Protein AF-A0A8J2XM10-F1 (afdb_monomer_lite)

Radius of gyration: 14.47 Å; chains: 1; bounding box: 35×17×40 Å

pLDDT: mean 79.03, std 12.34, range [46.47, 94.19]

Structure (mmCIF, N/CA/C/O backbone):
data_AF-A0A8J2XM10-F1
#
_entry.id   AF-A0A8J2XM10-F1
#
loop_
_atom_site.group_PDB
_atom_site.id
_atom_site.type_symbol
_atom_site.label_atom_id
_atom_site.label_alt_id
_atom_site.label_comp_id
_atom_site.label_asym_id
_atom_site.label_entity_id
_atom_site.label_seq_id
_atom_site.pdbx_PDB_ins_code
_atom_site.Cartn_x
_atom_site.Cartn_y
_atom_site.Cartn_z
_atom_site.occupancy
_atom_site.B_iso_or_equiv
_atom_site.auth_seq_id
_atom_site.auth_comp_id
_atom_site.auth_asym_id
_atom_site.auth_atom_id
_atom_site.pdbx_PDB_model_num
ATOM 1 N N . MET A 1 1 ? 11.407 6.973 -25.437 1.00 46.47 1 MET A N 1
ATOM 2 C CA . MET A 1 1 ? 11.928 7.488 -24.150 1.00 46.47 1 MET A CA 1
ATOM 3 C C . MET A 1 1 ? 12.220 6.303 -23.243 1.00 46.47 1 MET A C 1
ATOM 5 O O . MET A 1 1 ? 11.292 5.565 -22.944 1.00 46.47 1 MET A O 1
ATOM 9 N N . ARG A 1 2 ? 13.478 6.078 -22.850 1.00 54.50 2 ARG A N 1
ATOM 10 C CA . ARG A 1 2 ? 13.815 5.085 -21.817 1.00 54.50 2 ARG A CA 1
ATOM 11 C C . ARG A 1 2 ? 13.439 5.721 -20.475 1.00 54.50 2 ARG A C 1
ATOM 13 O O . ARG A 1 2 ? 13.980 6.776 -20.159 1.00 54.50 2 ARG A O 1
ATOM 20 N N . GLN A 1 3 ? 12.463 5.177 -19.749 1.00 58.50 3 GLN A N 1
ATOM 21 C CA . GLN A 1 3 ? 12.216 5.636 -18.378 1.00 58.50 3 GLN A CA 1
ATOM 22 C C . GLN A 1 3 ? 13.425 5.242 -17.524 1.00 58.50 3 GLN A C 1
ATOM 24 O O . GLN A 1 3 ? 13.970 4.153 -17.713 1.00 58.50 3 GLN A O 1
ATOM 29 N N . SER A 1 4 ? 13.885 6.132 -16.642 1.00 71.62 4 SER A N 1
ATOM 30 C CA . SER A 1 4 ? 14.974 5.784 -15.734 1.00 71.62 4 SER A CA 1
ATOM 31 C C . SER A 1 4 ? 14.479 4.741 -14.720 1.00 71.62 4 SER A C 1
ATOM 33 O O . SER A 1 4 ? 13.319 4.804 -14.301 1.00 71.62 4 SER A O 1
ATOM 35 N N . PRO A 1 5 ? 15.332 3.798 -14.296 1.00 73.06 5 PRO A N 1
ATOM 36 C CA . PRO A 1 5 ? 15.000 2.825 -13.256 1.00 73.06 5 PRO A CA 1
ATOM 37 C C . PRO A 1 5 ? 14.403 3.463 -11.997 1.00 73.06 5 PRO A C 1
ATOM 39 O O . PRO A 1 5 ? 13.444 2.958 -11.421 1.00 73.06 5 PRO A O 1
ATOM 42 N N . GLU A 1 6 ? 14.909 4.636 -11.624 1.00 76.50 6 GLU A N 1
ATOM 43 C CA . GLU A 1 6 ? 14.418 5.409 -10.484 1.00 76.50 6 GLU A CA 1
ATOM 44 C C . GLU A 1 6 ? 13.003 5.970 -10.696 1.00 76.50 6 GLU A C 1
ATOM 46 O O . GLU A 1 6 ? 12.202 5.977 -9.763 1.00 76.50 6 GLU A O 1
ATOM 51 N N . ALA A 1 7 ? 12.635 6.364 -11.922 1.00 73.44 7 ALA A N 1
ATOM 52 C CA . ALA A 1 7 ? 11.263 6.782 -12.223 1.00 73.44 7 ALA A CA 1
ATOM 53 C C . ALA A 1 7 ? 10.272 5.615 -12.069 1.00 73.44 7 ALA A C 1
ATOM 55 O O . ALA A 1 7 ? 9.168 5.795 -11.555 1.00 73.44 7 ALA A O 1
ATOM 56 N N . ILE A 1 8 ? 10.691 4.407 -12.453 1.00 74.12 8 ILE A N 1
ATOM 57 C CA . ILE A 1 8 ? 9.896 3.186 -12.289 1.00 74.12 8 ILE A CA 1
ATOM 58 C C . ILE A 1 8 ? 9.743 2.838 -10.803 1.00 74.12 8 ILE A C 1
ATOM 60 O O . ILE A 1 8 ? 8.626 2.590 -10.347 1.00 74.12 8 ILE A O 1
ATOM 64 N N . LYS A 1 9 ? 10.831 2.870 -10.021 1.00 79.44 9 LYS A N 1
ATOM 65 C CA . LYS A 1 9 ? 10.780 2.671 -8.560 1.00 79.44 9 LYS A CA 1
ATOM 66 C C . LYS A 1 9 ? 9.855 3.680 -7.883 1.00 79.44 9 LYS A C 1
ATOM 68 O O . LYS A 1 9 ? 9.053 3.301 -7.027 1.00 79.44 9 LYS A O 1
ATOM 73 N N . GLY A 1 10 ? 9.924 4.944 -8.300 1.00 81.06 10 GLY A N 1
ATOM 74 C CA . GLY A 1 10 ? 9.044 6.008 -7.821 1.00 81.06 10 GLY A CA 1
ATOM 75 C C . GLY A 1 10 ? 7.571 5.726 -8.119 1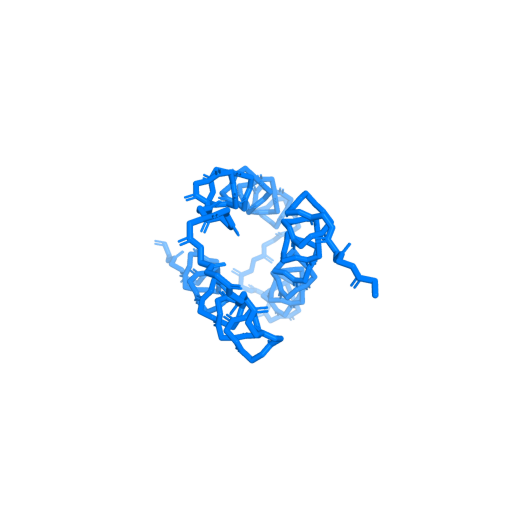.00 81.06 10 GLY A C 1
ATOM 76 O O . GLY A 1 10 ? 6.738 5.803 -7.216 1.00 81.06 10 GLY A O 1
ATOM 77 N N . PHE A 1 11 ? 7.252 5.323 -9.354 1.00 79.31 11 PHE A N 1
ATOM 78 C CA . PHE A 1 11 ? 5.889 4.960 -9.751 1.00 79.31 11 PHE A CA 1
ATOM 79 C C . PHE A 1 11 ? 5.345 3.778 -8.939 1.00 79.31 11 PHE A C 1
ATOM 81 O O . PHE A 1 11 ? 4.257 3.868 -8.371 1.00 79.31 11 PHE A O 1
ATOM 88 N N . VAL A 1 12 ? 6.116 2.690 -8.838 1.00 78.06 12 VAL A N 1
ATOM 89 C CA . VAL A 1 12 ? 5.718 1.487 -8.091 1.00 78.06 12 VAL A CA 1
ATOM 90 C C . VAL A 1 12 ? 5.481 1.825 -6.617 1.00 78.06 12 VAL A C 1
ATOM 92 O O . VAL A 1 12 ? 4.449 1.449 -6.062 1.00 78.06 12 VAL A O 1
ATOM 95 N N . SER A 1 13 ? 6.378 2.603 -6.004 1.00 84.44 13 SER A N 1
ATOM 96 C CA . SER A 1 13 ? 6.234 3.057 -4.614 1.00 84.44 13 SER A CA 1
ATOM 97 C C . SER A 1 13 ? 4.951 3.855 -4.394 1.00 84.44 13 SER A C 1
ATOM 99 O O . SER A 1 13 ? 4.202 3.573 -3.459 1.00 84.44 13 SER A O 1
ATOM 101 N N . ALA A 1 14 ? 4.679 4.832 -5.265 1.00 84.19 14 ALA A N 1
ATOM 102 C CA . ALA A 1 14 ? 3.498 5.683 -5.163 1.00 84.19 14 ALA A CA 1
ATOM 103 C C . ALA A 1 14 ? 2.198 4.881 -5.323 1.00 84.19 14 ALA A C 1
ATOM 105 O O . ALA A 1 14 ? 1.264 5.064 -4.544 1.00 84.19 14 ALA A O 1
ATOM 106 N N . TYR A 1 15 ? 2.163 3.956 -6.285 1.00 82.06 15 TYR A N 1
ATOM 107 C CA . TYR A 1 15 ? 0.995 3.120 -6.545 1.00 82.06 15 TYR A CA 1
ATOM 108 C C . TYR A 1 15 ? 0.665 2.192 -5.366 1.00 82.06 15 TYR A C 1
ATOM 110 O O . TYR A 1 15 ? -0.475 2.153 -4.905 1.00 82.06 15 TYR A O 1
ATOM 118 N N . ILE A 1 16 ? 1.665 1.489 -4.818 1.00 81.31 16 ILE A N 1
ATOM 119 C CA . ILE A 1 16 ? 1.463 0.605 -3.656 1.00 81.31 16 ILE A CA 1
ATOM 120 C C . ILE A 1 16 ? 1.021 1.417 -2.438 1.00 81.31 16 ILE A C 1
ATOM 122 O O . ILE A 1 16 ? 0.144 0.983 -1.691 1.00 81.31 16 ILE A O 1
ATOM 126 N N . PHE A 1 17 ? 1.609 2.599 -2.242 1.00 87.06 17 PHE A N 1
ATOM 127 C CA . PHE A 1 17 ? 1.249 3.462 -1.127 1.00 87.06 17 PHE A CA 1
ATOM 128 C C . PHE A 1 17 ? -0.218 3.908 -1.207 1.00 87.06 17 PHE A C 1
ATOM 130 O O . PHE A 1 17 ? -0.937 3.797 -0.218 1.00 87.06 17 PHE A O 1
ATOM 137 N N . GLN A 1 18 ? -0.692 4.323 -2.387 1.00 87.00 18 GLN A N 1
ATOM 138 C CA . GLN A 1 18 ? -2.098 4.687 -2.600 1.00 87.00 18 GLN A CA 1
ATOM 139 C C . GLN A 1 18 ? -3.058 3.529 -2.301 1.00 87.00 18 GLN A C 1
ATOM 141 O O . GLN A 1 18 ? -4.057 3.736 -1.616 1.00 87.00 18 GLN A O 1
ATOM 146 N N . LEU A 1 19 ? -2.748 2.310 -2.753 1.00 87.94 19 LEU A N 1
ATOM 147 C CA . LEU A 1 19 ? -3.572 1.133 -2.451 1.00 87.94 19 LEU A CA 1
ATOM 148 C C . LEU A 1 19 ? -3.611 0.819 -0.952 1.00 87.94 19 LEU A C 1
ATOM 150 O O . LEU A 1 19 ? -4.669 0.497 -0.416 1.00 87.94 19 LEU A O 1
ATOM 154 N N . GLY A 1 20 ? -2.477 0.946 -0.262 1.00 88.19 20 GLY A N 1
ATOM 155 C CA . GLY A 1 20 ? -2.430 0.748 1.183 1.00 88.19 20 GLY A CA 1
ATOM 156 C C . GLY A 1 20 ? -3.222 1.800 1.963 1.00 88.19 20 GLY A C 1
ATOM 157 O O . GLY A 1 20 ? -3.856 1.453 2.954 1.00 88.19 20 GLY A O 1
ATOM 158 N N . LEU A 1 21 ? -3.257 3.056 1.503 1.00 90.81 21 LEU A N 1
ATOM 159 C CA . LEU A 1 21 ? -4.107 4.089 2.108 1.00 90.81 21 LEU A CA 1
ATOM 160 C C . LEU A 1 21 ? -5.601 3.766 1.978 1.00 90.81 21 LEU A C 1
ATOM 162 O O . LEU A 1 21 ? -6.340 3.955 2.941 1.00 90.81 21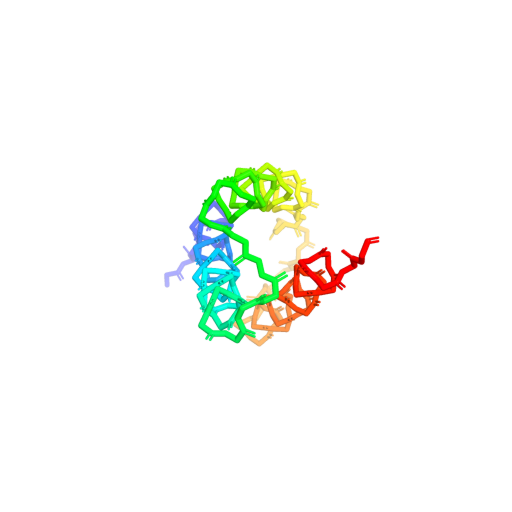 LEU A O 1
ATOM 166 N N . VAL A 1 22 ? -6.037 3.254 0.822 1.00 90.69 22 VAL A N 1
ATOM 167 C CA . VAL A 1 22 ? -7.436 2.839 0.610 1.00 90.69 22 VAL A CA 1
ATOM 168 C C . VAL A 1 22 ? -7.818 1.697 1.556 1.00 90.69 22 VAL A C 1
ATOM 170 O O . VAL A 1 22 ? -8.885 1.736 2.160 1.00 90.69 22 VAL A O 1
ATOM 173 N N . GLU A 1 23 ? -6.938 0.712 1.747 1.00 91.69 23 GLU A N 1
ATOM 174 C CA . GLU A 1 23 ? -7.172 -0.386 2.697 1.00 91.69 23 GLU A CA 1
ATOM 175 C C . GLU A 1 23 ? -7.229 0.113 4.152 1.00 91.69 23 GLU A C 1
ATOM 177 O O . GLU A 1 23 ? -8.115 -0.286 4.901 1.00 91.69 23 GLU A O 1
ATOM 182 N N . LEU A 1 24 ? -6.326 1.012 4.562 1.00 91.50 24 LEU A N 1
ATOM 183 C CA . LEU A 1 24 ? -6.369 1.608 5.904 1.00 91.50 24 LEU A CA 1
ATOM 184 C C . LEU A 1 24 ? -7.667 2.394 6.132 1.00 91.50 24 LEU A C 1
ATOM 186 O O . LEU A 1 24 ? -8.263 2.303 7.204 1.00 91.50 24 LEU A O 1
ATOM 190 N N . GLN A 1 25 ? -8.129 3.135 5.122 1.00 90.88 25 GLN A N 1
ATOM 191 C CA . GLN A 1 25 ? -9.397 3.859 5.175 1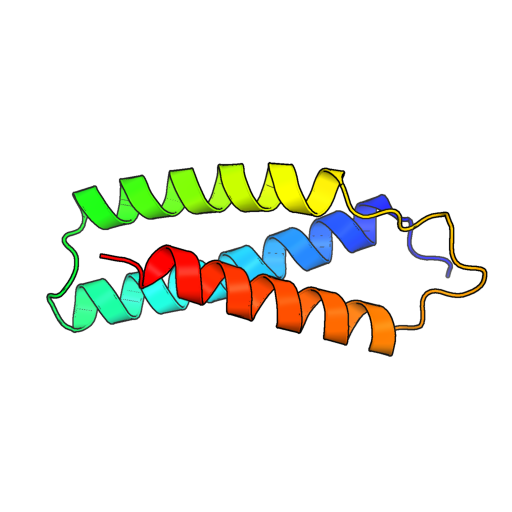.00 90.88 25 GLN A CA 1
ATOM 192 C C . GLN A 1 25 ? -10.595 2.912 5.320 1.00 90.88 25 GLN A C 1
ATOM 194 O O . GLN A 1 25 ? -11.496 3.195 6.114 1.00 90.88 25 GLN A O 1
ATOM 199 N N . ASP A 1 26 ? -10.615 1.800 4.583 1.00 92.69 26 ASP A N 1
ATOM 200 C CA . ASP A 1 26 ? -11.666 0.784 4.697 1.00 92.69 26 ASP A CA 1
ATOM 201 C C . ASP A 1 26 ? -11.682 0.164 6.103 1.00 92.69 26 ASP A C 1
ATOM 203 O O . ASP A 1 26 ? -12.732 0.077 6.737 1.00 92.69 26 ASP A O 1
ATOM 207 N N . GLN A 1 27 ? -10.509 -0.155 6.659 1.00 92.12 27 GLN A N 1
ATOM 208 C CA . GLN A 1 27 ? -10.388 -0.702 8.013 1.00 92.12 27 GLN A CA 1
ATOM 209 C C . GLN A 1 27 ? -10.873 0.269 9.102 1.00 92.12 27 GLN A C 1
ATOM 211 O O . GLN A 1 27 ? -11.541 -0.177 10.041 1.00 92.12 27 GLN A O 1
ATOM 216 N N . ILE A 1 28 ? -10.590 1.573 8.961 1.00 93.12 28 ILE A N 1
ATOM 217 C CA . ILE A 1 28 ? -11.135 2.629 9.834 1.00 93.12 28 ILE A CA 1
ATOM 218 C C . ILE A 1 28 ? -12.658 2.698 9.696 1.00 93.12 28 ILE A C 1
ATOM 220 O O . ILE A 1 28 ? -13.376 2.705 10.694 1.00 93.12 28 ILE A O 1
ATOM 224 N N . THR A 1 29 ? -13.160 2.729 8.460 1.00 93.88 29 THR A N 1
ATOM 225 C CA . THR A 1 29 ? -14.597 2.846 8.161 1.00 93.88 29 THR A CA 1
ATOM 226 C C . THR A 1 29 ? -15.386 1.667 8.729 1.00 93.88 29 THR A C 1
ATOM 228 O O . THR A 1 29 ? -16.475 1.849 9.271 1.00 93.88 29 THR A O 1
ATOM 231 N N . ASN A 1 30 ? -14.801 0.471 8.682 1.00 94.06 30 ASN A N 1
ATOM 232 C CA . ASN A 1 30 ? -15.383 -0.756 9.216 1.00 94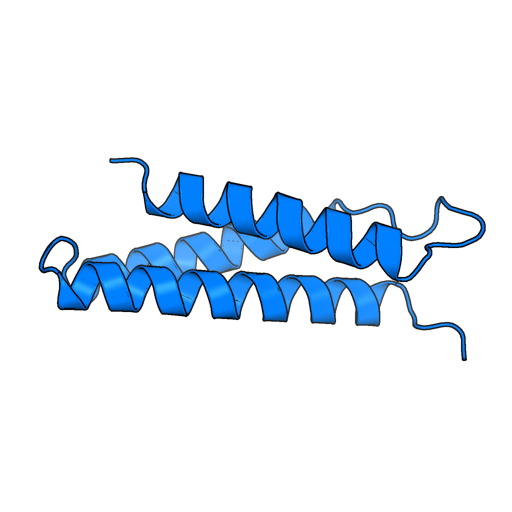.06 30 ASN A CA 1
ATOM 233 C C . ASN A 1 30 ? -15.140 -0.942 10.728 1.00 94.06 30 ASN A C 1
ATOM 235 O O . ASN A 1 30 ? -15.521 -1.970 11.287 1.00 94.06 30 ASN A O 1
ATOM 239 N N . GLY A 1 31 ? -14.504 0.026 11.403 1.00 91.81 31 GLY A N 1
ATOM 240 C CA . GLY A 1 31 ? -14.259 0.008 12.850 1.00 91.81 31 GLY A CA 1
ATOM 241 C C . GLY A 1 31 ? -13.250 -1.049 13.313 1.00 91.81 31 GLY A C 1
ATOM 242 O O . GLY A 1 31 ? -13.203 -1.382 14.494 1.00 91.81 31 GLY A O 1
ATOM 243 N N . THR A 1 32 ? -12.458 -1.597 12.390 1.00 91.69 32 THR A N 1
ATOM 244 C CA . THR A 1 32 ? -11.444 -2.633 12.669 1.00 91.69 32 THR A CA 1
ATOM 245 C C . THR A 1 32 ? -10.065 -2.066 13.000 1.00 91.69 32 THR A C 1
ATOM 247 O O . THR A 1 32 ? -9.169 -2.825 13.363 1.00 91.69 32 THR A O 1
ATOM 250 N N . LEU A 1 33 ? -9.899 -0.751 12.854 1.00 92.62 33 LEU A N 1
ATOM 251 C CA . LEU A 1 33 ? -8.661 -0.025 13.090 1.00 92.62 33 LEU A CA 1
ATOM 252 C C . LEU A 1 33 ? -8.993 1.379 13.595 1.00 92.62 33 LEU A C 1
ATOM 254 O O . LEU A 1 33 ? -9.844 2.051 13.007 1.00 92.62 33 LEU A O 1
ATOM 258 N N . ASP A 1 34 ? -8.329 1.841 14.652 1.00 93.12 34 ASP A N 1
ATOM 259 C CA . ASP A 1 34 ? -8.475 3.232 15.087 1.00 93.12 34 ASP A CA 1
ATOM 260 C C . ASP A 1 34 ? -7.524 4.186 14.336 1.00 93.12 34 ASP A C 1
ATOM 262 O O . ASP A 1 34 ? -6.603 3.778 13.624 1.00 93.12 34 ASP A O 1
ATOM 266 N N . GLY A 1 35 ? -7.749 5.496 14.479 1.00 84.81 35 GLY A N 1
ATOM 267 C CA . GLY A 1 35 ? -6.948 6.507 13.784 1.00 84.81 35 GLY A CA 1
ATOM 268 C C . GLY A 1 35 ? -5.460 6.515 14.169 1.00 84.81 35 GLY A C 1
ATOM 269 O O . GLY A 1 35 ? -4.613 6.781 13.317 1.00 84.81 35 GLY A O 1
ATOM 270 N N . ASN A 1 36 ? -5.113 6.195 15.417 1.00 91.38 36 ASN A N 1
ATOM 271 C CA . ASN A 1 36 ? -3.720 6.154 15.875 1.00 91.38 36 ASN A CA 1
ATOM 272 C C . ASN A 1 36 ? -3.001 4.899 15.356 1.00 91.38 36 ASN A C 1
ATOM 274 O O . ASN A 1 36 ? -1.839 4.962 14.931 1.00 91.38 36 ASN A O 1
ATOM 278 N N . GLU A 1 37 ? -3.694 3.763 15.344 1.00 90.62 37 GLU A N 1
ATOM 279 C CA . GLU A 1 37 ? -3.208 2.521 14.750 1.00 90.62 37 GLU A CA 1
ATOM 280 C C . GLU A 1 37 ? -3.027 2.671 13.236 1.00 90.62 37 GLU A C 1
ATOM 282 O O . GLU A 1 37 ? -2.012 2.229 12.691 1.00 90.62 37 GLU A O 1
ATOM 287 N N . ALA A 1 38 ? -3.935 3.376 12.557 1.00 89.81 38 ALA A N 1
ATOM 288 C CA . ALA A 1 38 ? -3.821 3.669 11.132 1.00 89.81 38 ALA A CA 1
ATOM 289 C C . ALA A 1 38 ? -2.576 4.492 10.787 1.00 89.81 38 ALA A C 1
ATOM 291 O O . ALA A 1 38 ? -1.844 4.127 9.866 1.00 89.81 38 ALA A O 1
ATOM 292 N N . VAL A 1 39 ? -2.267 5.540 11.558 1.00 92.25 39 VAL A N 1
ATOM 293 C CA . VAL A 1 39 ? -1.031 6.328 11.383 1.00 92.25 39 VAL A CA 1
ATOM 294 C C . VAL A 1 39 ? 0.214 5.462 11.592 1.00 92.25 39 VAL A C 1
ATOM 296 O O . VAL A 1 39 ? 1.205 5.581 10.865 1.00 92.25 39 VAL A O 1
ATOM 299 N N . THR A 1 40 ? 0.178 4.560 12.574 1.00 93.88 40 THR A N 1
ATOM 300 C CA . THR A 1 40 ? 1.286 3.631 12.831 1.00 93.88 40 THR A CA 1
ATOM 301 C C . THR A 1 40 ? 1.486 2.678 11.652 1.00 93.88 40 THR A C 1
ATOM 303 O O . THR A 1 40 ? 2.605 2.544 11.147 1.00 93.88 40 THR A O 1
ATOM 306 N N . ARG A 1 41 ? 0.403 2.078 11.145 1.00 91.38 41 ARG A N 1
ATOM 307 C CA . ARG A 1 41 ? 0.443 1.169 9.990 1.00 91.38 41 ARG A CA 1
ATOM 308 C C . ARG A 1 41 ? 0.839 1.880 8.697 1.00 91.38 41 ARG A C 1
ATOM 310 O O . ARG A 1 41 ? 1.582 1.306 7.905 1.00 91.38 41 ARG A O 1
ATOM 317 N N . GLU A 1 42 ? 0.444 3.137 8.507 1.00 94.06 42 GLU A N 1
ATOM 318 C CA . GLU A 1 42 ? 0.896 3.966 7.384 1.00 94.06 42 GLU A CA 1
ATOM 319 C C . GLU A 1 42 ? 2.425 4.132 7.390 1.00 94.06 42 GLU A C 1
ATOM 321 O O . GLU A 1 42 ? 3.086 3.918 6.371 1.00 94.06 42 GLU A O 1
ATOM 326 N N . ARG A 1 43 ? 3.022 4.468 8.543 1.00 94.19 43 ARG A N 1
ATOM 327 C CA . ARG A 1 43 ? 4.485 4.608 8.667 1.00 94.19 43 ARG A CA 1
ATOM 328 C C . ARG A 1 43 ? 5.206 3.290 8.405 1.00 94.19 43 ARG A C 1
ATOM 330 O O . ARG A 1 43 ? 6.220 3.280 7.704 1.00 94.19 43 ARG A O 1
ATOM 337 N N . MET A 1 44 ? 4.670 2.184 8.924 1.00 91.88 44 MET A N 1
ATOM 338 C CA . MET A 1 44 ? 5.204 0.846 8.655 1.00 91.88 44 MET A CA 1
ATOM 339 C C . MET A 1 44 ? 5.143 0.508 7.163 1.00 91.88 44 MET A C 1
ATOM 341 O O . MET A 1 44 ? 6.128 0.024 6.606 1.00 91.88 44 MET A O 1
ATOM 345 N N . LEU A 1 45 ? 4.027 0.822 6.499 1.00 89.12 45 LEU A N 1
ATOM 346 C CA . LEU A 1 45 ? 3.858 0.630 5.062 1.00 89.12 45 LEU A CA 1
ATOM 347 C C . LEU A 1 45 ? 4.899 1.424 4.265 1.00 89.12 45 LEU A C 1
ATOM 349 O O . LEU A 1 45 ? 5.531 0.860 3.374 1.00 89.12 45 LEU A O 1
ATOM 353 N N . ARG A 1 46 ? 5.138 2.698 4.606 1.00 90.44 46 ARG A N 1
ATOM 354 C CA . ARG A 1 46 ? 6.175 3.519 3.951 1.00 90.44 46 ARG A CA 1
ATOM 355 C C . ARG A 1 46 ? 7.560 2.886 4.064 1.00 90.44 46 ARG A C 1
ATOM 357 O O . ARG A 1 46 ? 8.247 2.752 3.054 1.00 90.44 46 ARG A O 1
ATOM 364 N N . GLY A 1 47 ? 7.951 2.467 5.269 1.00 91.19 47 GLY A N 1
ATOM 365 C CA . GLY A 1 47 ? 9.247 1.820 5.497 1.00 91.19 47 GLY A CA 1
ATOM 366 C C . GLY A 1 47 ? 9.383 0.487 4.755 1.00 91.19 47 GLY A C 1
ATOM 367 O O . GLY A 1 47 ? 10.427 0.195 4.174 1.00 91.19 47 GLY A O 1
ATOM 368 N N . TRP A 1 48 ? 8.310 -0.307 4.716 1.00 88.44 48 TRP A N 1
ATOM 369 C CA . TRP A 1 48 ? 8.288 -1.573 3.990 1.00 88.44 48 TRP A CA 1
ATOM 370 C C . TRP A 1 48 ? 8.397 -1.381 2.470 1.00 88.44 48 TRP A C 1
ATOM 372 O O . TRP A 1 48 ? 9.171 -2.093 1.829 1.00 88.44 48 TRP A O 1
ATOM 382 N N . ILE A 1 49 ? 7.673 -0.411 1.894 1.00 86.50 49 ILE A N 1
ATOM 383 C CA . ILE A 1 49 ? 7.736 -0.091 0.458 1.00 86.50 49 ILE A CA 1
ATOM 384 C C . ILE A 1 49 ? 9.155 0.329 0.075 1.00 86.50 49 ILE A C 1
ATOM 386 O O . ILE A 1 49 ? 9.708 -0.234 -0.867 1.00 86.50 49 ILE A O 1
ATOM 390 N N . ASP A 1 50 ? 9.765 1.253 0.823 1.00 86.50 50 ASP A N 1
ATOM 391 C CA . ASP A 1 50 ? 11.131 1.720 0.554 1.00 86.50 50 ASP A CA 1
ATOM 392 C C . ASP A 1 50 ? 12.133 0.552 0.574 1.00 86.50 50 ASP A C 1
ATOM 394 O O . ASP A 1 50 ? 12.895 0.354 -0.373 1.00 86.50 50 ASP A O 1
ATOM 398 N N . ALA A 1 51 ? 12.057 -0.313 1.592 1.00 86.25 51 ALA A N 1
ATOM 399 C CA . ALA A 1 51 ? 12.921 -1.487 1.693 1.00 86.25 51 ALA A CA 1
ATOM 400 C C . ALA A 1 51 ? 12.744 -2.477 0.525 1.00 86.25 51 ALA A C 1
ATOM 402 O O . ALA A 1 51 ? 13.721 -3.065 0.060 1.00 86.25 51 ALA A O 1
ATOM 403 N N . LYS A 1 52 ? 11.510 -2.688 0.045 1.00 80.75 52 LYS A N 1
ATOM 404 C CA . LYS A 1 52 ? 11.232 -3.635 -1.047 1.00 80.75 52 LYS A CA 1
ATOM 405 C C . LYS A 1 52 ? 11.554 -3.073 -2.422 1.00 80.75 52 LYS A C 1
ATOM 407 O O . LYS A 1 52 ? 12.102 -3.800 -3.245 1.00 80.75 52 LYS A O 1
ATOM 412 N N . VAL A 1 53 ? 11.256 -1.802 -2.663 1.00 79.00 53 VAL A N 1
ATOM 413 C CA . VAL A 1 53 ? 11.489 -1.160 -3.959 1.00 79.00 53 VAL A CA 1
ATOM 414 C C . VAL A 1 53 ? 12.977 -0.896 -4.196 1.00 79.00 53 VAL A C 1
ATOM 416 O O . VAL A 1 53 ? 13.441 -1.065 -5.323 1.00 79.00 53 VAL A O 1
ATOM 419 N N . ARG A 1 54 ? 13.764 -0.589 -3.152 1.00 77.00 54 ARG A N 1
ATOM 420 C CA . ARG A 1 54 ? 15.235 -0.506 -3.263 1.00 77.00 54 ARG A CA 1
ATOM 421 C C . ARG A 1 54 ? 15.878 -1.803 -3.755 1.00 77.00 54 ARG A C 1
ATOM 423 O O . ARG A 1 54 ? 16.888 -1.744 -4.445 1.00 77.00 54 ARG A O 1
ATOM 430 N N . GLY A 1 55 ? 15.300 -2.952 -3.402 1.00 74.12 55 GLY A N 1
ATOM 431 C CA . GLY A 1 55 ? 15.788 -4.271 -3.808 1.00 74.12 55 GLY A CA 1
ATOM 432 C C . GLY A 1 55 ? 15.345 -4.718 -5.203 1.00 74.12 55 GLY A C 1
ATOM 433 O O . GLY A 1 55 ? 15.706 -5.818 -5.613 1.00 74.12 55 GLY A O 1
ATOM 434 N N . LEU A 1 56 ? 14.550 -3.917 -5.923 1.00 70.94 56 LEU A N 1
ATOM 435 C CA . LEU A 1 56 ? 14.181 -4.230 -7.300 1.00 70.94 56 LEU A CA 1
ATOM 436 C C . LEU A 1 56 ? 15.383 -3.978 -8.213 1.00 70.94 56 LEU A C 1
ATOM 438 O O . LEU A 1 56 ? 15.801 -2.834 -8.406 1.00 70.94 56 LEU A O 1
ATOM 442 N N . ASP A 1 57 ? 15.912 -5.056 -8.788 1.00 69.06 57 ASP A N 1
ATOM 443 C CA . ASP A 1 57 ? 16.880 -4.987 -9.876 1.00 69.06 57 ASP A CA 1
ATOM 444 C C . ASP A 1 57 ? 16.138 -4.683 -11.183 1.00 69.06 57 ASP A C 1
ATOM 446 O O . ASP A 1 57 ? 15.507 -5.544 -11.798 1.00 69.06 57 ASP A O 1
ATOM 450 N N . ILE A 1 58 ? 16.148 -3.404 -11.544 1.00 65.38 58 ILE A N 1
ATOM 451 C CA . ILE A 1 58 ? 15.473 -2.866 -12.729 1.00 65.38 58 ILE A CA 1
ATOM 452 C C . ILE A 1 58 ? 16.465 -2.760 -13.907 1.00 65.38 58 ILE A C 1
ATOM 454 O O . ILE A 1 58 ? 16.053 -2.578 -15.051 1.00 65.38 58 ILE A O 1
ATOM 458 N N . ASP A 1 59 ? 17.764 -2.949 -13.654 1.00 59.88 59 ASP 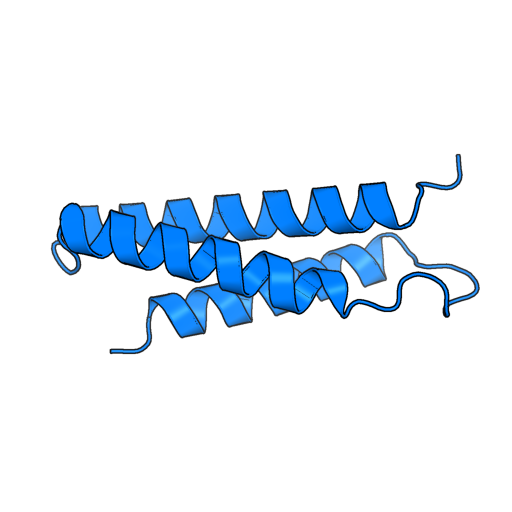A N 1
ATOM 459 C CA . ASP A 1 59 ? 18.835 -2.789 -14.642 1.00 59.88 59 ASP A CA 1
ATOM 460 C C . ASP A 1 59 ? 19.246 -4.113 -15.311 1.00 59.88 59 ASP A C 1
ATOM 462 O O . ASP A 1 59 ? 19.794 -4.098 -16.414 1.00 59.88 59 ASP A O 1
ATOM 466 N N . ALA A 1 60 ? 18.935 -5.268 -14.711 1.00 55.66 60 ALA A N 1
ATOM 467 C CA . ALA A 1 60 ? 19.338 -6.579 -15.234 1.00 55.66 60 ALA A CA 1
ATOM 468 C C . ALA A 1 60 ? 18.545 -7.103 -16.453 1.00 55.66 60 ALA A C 1
ATOM 470 O O . ALA A 1 60 ? 18.911 -8.135 -17.019 1.00 55.66 60 ALA A O 1
ATOM 471 N N . ALA A 1 61 ? 17.472 -6.439 -16.893 1.00 50.00 61 ALA A N 1
ATOM 472 C CA . ALA A 1 61 ? 16.604 -6.958 -17.954 1.00 50.00 61 ALA A CA 1
ATOM 473 C C . ALA A 1 61 ? 16.728 -6.150 -19.267 1.00 50.00 61 ALA A C 1
ATOM 475 O O . ALA A 1 61 ? 16.425 -4.954 -19.272 1.00 50.00 61 ALA A O 1
ATOM 476 N N . PRO A 1 62 ? 17.071 -6.775 -20.418 1.00 50.78 62 PRO A N 1
ATOM 477 C CA . PRO A 1 62 ? 17.274 -6.069 -21.693 1.00 50.78 62 PRO A CA 1
ATOM 478 C C . PRO A 1 62 ? 16.047 -5.319 -22.235 1.00 50.78 62 PRO A C 1
ATOM 480 O O . PRO A 1 62 ? 16.182 -4.480 -23.122 1.00 50.78 62 PRO A O 1
ATOM 483 N N . ALA A 1 63 ? 14.855 -5.570 -21.702 1.00 56.19 63 ALA A N 1
ATOM 484 C CA . ALA A 1 63 ? 13.677 -4.746 -21.916 1.00 56.19 63 ALA A CA 1
ATOM 485 C C . ALA A 1 63 ? 12.676 -5.042 -20.797 1.00 56.19 63 ALA A C 1
ATOM 487 O O . ALA A 1 63 ? 11.933 -6.020 -20.866 1.00 56.19 63 ALA A O 1
ATOM 488 N N . LEU A 1 64 ? 12.636 -4.211 -19.754 1.00 58.50 64 LEU A N 1
ATOM 489 C CA . LEU A 1 64 ? 11.478 -4.203 -18.864 1.00 58.50 64 LEU A CA 1
ATOM 490 C C . LEU A 1 64 ? 10.259 -3.773 -19.672 1.00 58.50 64 LEU A C 1
ATOM 492 O O . LEU A 1 64 ? 10.107 -2.605 -20.032 1.00 58.50 64 LEU A O 1
ATOM 496 N N . SER A 1 65 ? 9.404 -4.738 -19.999 1.00 64.88 65 SER A N 1
ATOM 497 C CA . SER A 1 65 ? 8.118 -4.440 -20.610 1.00 64.88 65 SER A CA 1
ATOM 498 C C . SER A 1 65 ? 7.222 -3.750 -19.578 1.00 64.88 65 SER A C 1
ATOM 500 O O . SER A 1 65 ? 7.265 -4.080 -18.389 1.00 64.88 65 SER A O 1
ATOM 502 N N . ALA A 1 66 ? 6.365 -2.828 -20.023 1.00 62.81 66 ALA A N 1
ATOM 503 C CA . ALA A 1 66 ? 5.350 -2.222 -19.157 1.00 62.81 66 ALA A CA 1
ATOM 504 C C . ALA A 1 66 ? 4.507 -3.292 -18.437 1.00 62.81 66 ALA A C 1
ATOM 506 O O . ALA A 1 66 ? 4.146 -3.128 -17.277 1.00 62.81 66 ALA A O 1
ATOM 507 N N . ASN A 1 67 ? 4.273 -4.434 -19.090 1.00 62.47 67 ASN A N 1
ATOM 508 C CA . ASN A 1 67 ? 3.536 -5.554 -18.516 1.00 62.47 67 ASN A CA 1
ATOM 509 C C . ASN A 1 67 ? 4.264 -6.190 -17.316 1.00 62.47 67 ASN A C 1
ATOM 511 O O . ASN A 1 67 ? 3.643 -6.468 -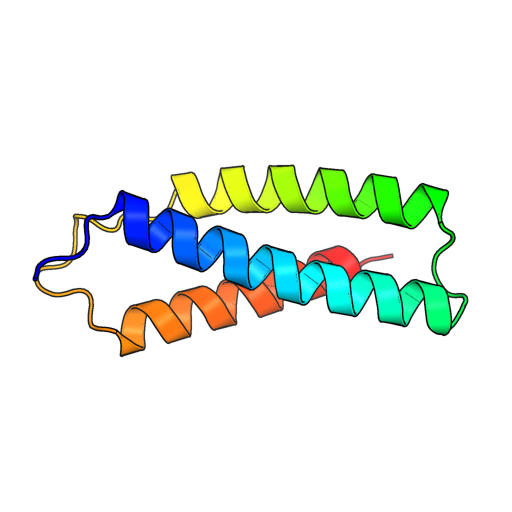16.295 1.00 62.47 67 ASN A O 1
ATOM 515 N N . SER A 1 68 ? 5.588 -6.356 -17.399 1.00 65.38 68 SER A N 1
ATOM 516 C CA . SER A 1 68 ? 6.414 -6.862 -16.291 1.00 65.38 68 SER A CA 1
ATOM 517 C C . SER A 1 68 ? 6.390 -5.915 -15.087 1.00 65.38 68 SER A C 1
ATOM 519 O O . SER A 1 68 ? 6.354 -6.362 -13.944 1.00 65.38 68 SER A O 1
ATOM 521 N N . LEU A 1 69 ? 6.347 -4.603 -15.340 1.00 67.81 69 LEU A N 1
ATOM 522 C CA . LEU A 1 69 ? 6.215 -3.590 -14.292 1.00 67.81 69 LEU A CA 1
ATOM 523 C C . LEU A 1 69 ? 4.830 -3.611 -13.643 1.00 67.81 69 LEU A C 1
ATOM 525 O O . LEU A 1 69 ? 4.730 -3.558 -12.419 1.00 67.81 69 LEU A O 1
ATOM 529 N N . HIS A 1 70 ? 3.769 -3.737 -14.443 1.00 66.56 70 HIS A N 1
ATOM 530 C CA . HIS A 1 70 ? 2.410 -3.882 -13.926 1.00 66.56 70 HIS A CA 1
ATOM 531 C C . HIS A 1 70 ? 2.257 -5.135 -13.058 1.00 66.56 70 HIS A C 1
ATOM 533 O O . HIS A 1 70 ? 1.653 -5.054 -11.991 1.00 66.56 70 HIS A O 1
ATOM 539 N N . GLN A 1 71 ? 2.847 -6.263 -13.463 1.00 73.25 71 GLN A N 1
ATOM 540 C CA . GLN A 1 71 ? 2.839 -7.491 -12.664 1.00 73.25 71 GLN A CA 1
ATOM 541 C C . GLN A 1 71 ? 3.598 -7.321 -11.345 1.00 73.25 71 GLN A C 1
ATOM 543 O O . GLN A 1 71 ? 3.051 -7.627 -10.290 1.00 73.25 71 GLN A O 1
ATOM 548 N N . ALA A 1 72 ? 4.807 -6.751 -11.374 1.00 71.50 72 ALA A N 1
ATOM 549 C CA . ALA A 1 72 ? 5.571 -6.489 -10.155 1.00 71.50 72 ALA A CA 1
ATOM 550 C C . ALA A 1 72 ? 4.824 -5.545 -9.192 1.00 71.50 72 ALA A C 1
ATOM 552 O O . ALA A 1 72 ? 4.798 -5.780 -7.983 1.00 71.50 72 ALA A O 1
ATOM 553 N N . ALA A 1 73 ? 4.173 -4.503 -9.720 1.00 69.94 73 ALA A N 1
ATOM 554 C CA . ALA A 1 73 ? 3.359 -3.585 -8.929 1.00 69.94 73 ALA A CA 1
ATOM 555 C C . ALA A 1 73 ? 2.136 -4.282 -8.309 1.00 69.94 73 ALA A C 1
ATOM 557 O O . ALA A 1 73 ? 1.864 -4.092 -7.123 1.00 69.94 73 ALA A O 1
ATOM 558 N N . ALA A 1 74 ? 1.430 -5.116 -9.080 1.00 75.94 74 ALA A N 1
ATOM 559 C CA . ALA A 1 74 ? 0.295 -5.897 -8.593 1.00 75.94 74 ALA A CA 1
ATOM 560 C C . ALA A 1 74 ? 0.713 -6.885 -7.489 1.00 75.94 74 ALA A C 1
ATOM 562 O O . ALA A 1 74 ? 0.067 -6.952 -6.441 1.00 75.94 74 ALA A O 1
ATOM 563 N N . ASP A 1 75 ? 1.831 -7.588 -7.674 1.00 80.25 75 ASP A N 1
ATOM 564 C CA . ASP A 1 75 ? 2.372 -8.530 -6.692 1.00 80.25 75 ASP A CA 1
ATOM 565 C C . ASP A 1 75 ? 2.777 -7.834 -5.388 1.00 80.25 75 ASP A C 1
ATOM 567 O O . ASP A 1 75 ? 2.468 -8.319 -4.293 1.00 80.25 75 ASP A O 1
ATOM 571 N N . LEU A 1 76 ? 3.462 -6.687 -5.472 1.00 74.88 76 LEU A N 1
ATOM 572 C CA . LEU A 1 76 ? 3.813 -5.917 -4.280 1.00 74.88 76 LEU A CA 1
ATOM 573 C C . LEU A 1 76 ? 2.570 -5.370 -3.573 1.00 74.88 76 LEU A C 1
ATOM 575 O O . LEU A 1 76 ? 2.517 -5.425 -2.345 1.00 74.88 76 LEU A O 1
ATOM 579 N N . ALA A 1 77 ? 1.572 -4.888 -4.315 1.00 76.75 77 ALA A N 1
ATOM 580 C CA . ALA A 1 77 ? 0.321 -4.409 -3.740 1.00 76.75 77 ALA A CA 1
ATOM 581 C C . ALA A 1 77 ? -0.408 -5.515 -2.964 1.00 76.75 77 ALA A C 1
ATOM 583 O O . ALA A 1 77 ? -0.807 -5.311 -1.818 1.00 76.75 77 ALA A O 1
ATOM 584 N N . GLN A 1 78 ? -0.501 -6.721 -3.530 1.00 81.88 78 GLN A N 1
ATOM 585 C CA . GLN A 1 78 ? -1.080 -7.870 -2.831 1.00 81.88 78 GLN A CA 1
ATOM 586 C C . GLN A 1 78 ? -0.312 -8.217 -1.549 1.00 81.88 78 GLN A C 1
ATOM 588 O O . GLN A 1 78 ? -0.921 -8.533 -0.525 1.00 81.88 78 GLN A O 1
ATOM 593 N N . ARG A 1 79 ? 1.025 -8.154 -1.576 1.00 79.56 79 ARG A N 1
ATOM 594 C CA . ARG A 1 79 ? 1.858 -8.384 -0.384 1.00 79.56 79 ARG A CA 1
ATOM 595 C C . ARG A 1 79 ? 1.649 -7.299 0.673 1.00 79.56 79 ARG A C 1
ATOM 597 O O . ARG A 1 79 ? 1.542 -7.643 1.846 1.00 79.56 79 ARG A O 1
ATOM 604 N N . ALA A 1 80 ? 1.545 -6.033 0.271 1.00 74.19 80 ALA A N 1
ATOM 605 C CA . ALA A 1 80 ? 1.260 -4.921 1.175 1.00 74.19 80 ALA A CA 1
ATOM 606 C C . ALA A 1 80 ? -0.098 -5.101 1.869 1.00 74.19 80 ALA A C 1
ATOM 608 O O . ALA A 1 80 ? -0.172 -5.030 3.092 1.00 74.19 80 ALA A O 1
ATOM 609 N N . ILE A 1 81 ? -1.147 -5.446 1.113 1.00 79.69 81 ILE A N 1
ATOM 610 C CA . ILE A 1 81 ? -2.483 -5.729 1.662 1.00 79.69 81 ILE A CA 1
ATOM 611 C C . ILE A 1 81 ? -2.427 -6.869 2.688 1.00 79.69 81 ILE A C 1
ATOM 613 O O . ILE A 1 81 ? -3.030 -6.773 3.753 1.00 79.69 81 ILE A O 1
ATOM 617 N N . ARG A 1 82 ? -1.669 -7.942 2.420 1.00 83.31 82 ARG A N 1
ATOM 618 C CA . ARG A 1 82 ? -1.497 -9.037 3.393 1.00 83.31 82 ARG A CA 1
ATOM 619 C C . ARG A 1 82 ? -0.845 -8.567 4.690 1.00 83.31 82 ARG A C 1
ATOM 621 O O . ARG A 1 82 ? -1.289 -8.984 5.752 1.00 83.31 82 ARG A O 1
ATOM 628 N N . VAL A 1 83 ? 0.175 -7.712 4.610 1.00 78.38 83 VAL A N 1
ATOM 629 C CA . VAL A 1 83 ? 0.815 -7.126 5.799 1.00 78.38 83 VAL A CA 1
ATOM 630 C C . VAL A 1 83 ? -0.185 -6.273 6.581 1.00 78.38 83 VAL A C 1
ATOM 632 O O . VAL A 1 83 ? -0.258 -6.403 7.796 1.00 78.38 83 VAL A O 1
ATOM 635 N N . LEU A 1 84 ? -0.996 -5.461 5.898 1.00 75.75 84 LEU A N 1
ATOM 636 C CA . LEU A 1 84 ? -2.012 -4.611 6.533 1.00 75.75 84 LEU A CA 1
ATOM 637 C C . LEU A 1 84 ? -3.163 -5.399 7.172 1.00 75.75 84 LEU A C 1
ATOM 639 O O . LEU A 1 84 ? -3.820 -4.891 8.076 1.00 75.75 84 LEU A O 1
ATOM 643 N N . ARG A 1 85 ? -3.432 -6.619 6.701 1.00 81.56 85 ARG A N 1
ATOM 644 C CA . ARG A 1 85 ? -4.500 -7.491 7.217 1.00 81.56 85 ARG A CA 1
ATOM 645 C C . ARG A 1 85 ? -4.024 -8.504 8.255 1.00 81.56 85 ARG A C 1
ATOM 647 O O . ARG A 1 85 ? -4.860 -9.151 8.884 1.00 81.56 85 ARG A O 1
ATOM 654 N N . ALA A 1 86 ? -2.715 -8.685 8.413 1.00 74.56 86 ALA A N 1
ATOM 655 C CA . ALA A 1 86 ? -2.170 -9.558 9.442 1.00 74.56 86 ALA A CA 1
ATOM 656 C C . ALA A 1 86 ? -2.498 -8.966 10.825 1.00 74.56 86 ALA A C 1
ATOM 658 O O . ALA A 1 86 ? -2.247 -7.785 11.067 1.00 74.56 86 ALA A O 1
ATOM 659 N N . ARG A 1 87 ? -3.139 -9.776 11.674 1.00 54.97 87 ARG A N 1
ATOM 660 C CA . ARG A 1 87 ? -3.520 -9.430 13.050 1.00 54.97 87 ARG A CA 1
ATOM 661 C C . ARG A 1 87 ? -2.314 -9.447 13.975 1.00 54.97 87 ARG A C 1
ATOM 663 O O . ARG A 1 87 ? -1.518 -10.404 13.848 1.00 54.97 87 ARG A O 1
#

Foldseek 3Di:
DDDDLVNLLVVLLVLLLVLLLVLLVVCVVVVNAPPVRSVVLSVVLNVVSVVVSVPDPPPPDPDDDPVVSVVVSVVVSVVSSVVVPDD

Sequence (87 aa):
MRQSPEAIKGFVSAYIFQLGLVELQDQITNGTLDGNEAVTRERMLRGWIDAKVRGLDIDAAPALSANSLHQAAADLAQRAIRVLRAR

Secondary structure (DSSP, 8-state):
----HHHHHHHHHHHHHHHHHHHHHHHHHTTSS-HHHHHHHHHHHHHHHHHHHHT---SSSTT--HHHHHHHHHHHHHHHHHHHH--

Organism: NCBI:txid1774748